Protein AF-A0A368X5N9-F1 (afdb_monomer)

Radius of gyration: 22.37 Å; Cα contacts (8 Å, |Δi|>4): 57; chains: 1; bounding box: 64×28×66 Å

pLDDT: mean 83.78, std 15.9, range [38.12, 96.88]

Solvent-accessible surface area (backbone atoms only — not comparable to full-atom values): 6871 Å² total; per-residue (Å²): 133,85,79,81,75,72,83,78,78,78,91,60,94,80,68,59,68,59,57,56,54,11,50,52,50,35,70,74,61,32,65,70,52,40,49,53,52,39,50,51,52,51,51,51,13,42,51,49,38,54,55,44,56,75,75,46,85,72,63,90,90,70,55,36,71,75,61,43,53,73,67,56,47,53,50,44,50,31,37,51,48,18,53,64,73,69,55,54,73,65,60,53,50,50,52,55,52,50,51,55,50,51,50,52,51,51,54,50,53,53,50,56,54,64,77,73,108

Nearest PDB structures (foldseek):
  2q9l-assembly1_B  TM=3.857E-01  e=3.196E+00  Vibrio sp. DAT722

Mean predicted aligned error: 10.98 Å

Foldseek 3Di:
DDPPPDPPDDDDPDDDPLLVLLQVVCVVQNLVVLVVLLVVLLVVLVVQVVVCVVVDDDPPPDDSLVSDDPVSNSSNVSSVSNNVVPDDVVVVVVVVVVVVVVVVVVVVVVVVVVVVD

Structure (mmCIF, N/CA/C/O backbone):
data_AF-A0A368X5N9-F1
#
_entry.id   AF-A0A368X5N9-F1
#
loop_
_atom_site.group_PDB
_atom_site.id
_atom_site.type_symbol
_atom_site.label_atom_id
_atom_site.label_alt_id
_atom_site.label_comp_id
_atom_site.label_asym_id
_atom_site.label_entity_id
_atom_site.label_seq_id
_atom_site.pdbx_PDB_ins_code
_atom_site.Cartn_x
_atom_site.Cartn_y
_atom_site.Cartn_z
_atom_site.occupancy
_atom_site.B_iso_or_equiv
_atom_site.auth_seq_id
_atom_site.auth_comp_id
_atom_site.auth_asym_id
_atom_site.auth_atom_id
_atom_site.pdbx_PDB_model_num
ATOM 1 N N . MET A 1 1 ? -13.779 5.748 -41.389 1.00 38.59 1 MET A N 1
ATOM 2 C CA . MET A 1 1 ? -13.677 6.074 -39.953 1.00 38.59 1 MET A CA 1
ATOM 3 C C . MET A 1 1 ? -13.697 4.738 -39.246 1.00 38.59 1 MET A C 1
ATOM 5 O O . MET A 1 1 ? -14.720 4.075 -39.297 1.00 38.59 1 MET A O 1
ATOM 9 N N . ASN A 1 2 ? -12.546 4.264 -38.773 1.00 38.12 2 ASN A N 1
ATOM 10 C CA . ASN A 1 2 ? -12.454 2.930 -38.185 1.00 38.12 2 ASN A CA 1
ATOM 11 C C . ASN A 1 2 ? -12.873 3.035 -36.719 1.00 38.12 2 ASN A C 1
ATOM 13 O O . ASN A 1 2 ? -12.148 3.619 -35.917 1.00 38.12 2 ASN A O 1
ATOM 17 N N . GLU A 1 3 ? -14.057 2.515 -36.400 1.00 38.78 3 GLU A N 1
ATOM 18 C CA . GLU A 1 3 ? -14.496 2.288 -35.027 1.00 38.78 3 GLU A CA 1
ATOM 19 C C . GLU A 1 3 ? -13.559 1.270 -34.377 1.00 38.78 3 GLU A C 1
ATOM 21 O O . GLU A 1 3 ? -13.597 0.071 -34.664 1.00 38.78 3 GLU A O 1
ATOM 26 N N . THR A 1 4 ? -12.686 1.761 -33.502 1.00 42.91 4 THR A N 1
ATOM 27 C CA . THR A 1 4 ? -11.924 0.934 -32.570 1.00 42.91 4 THR A CA 1
ATOM 28 C C . THR A 1 4 ? -12.919 0.288 -31.613 1.00 42.91 4 THR A C 1
ATOM 30 O O . THR A 1 4 ? -13.267 0.847 -30.576 1.00 42.91 4 THR A O 1
ATOM 33 N N . THR A 1 5 ? -13.428 -0.880 -31.996 1.00 48.12 5 THR A N 1
ATOM 34 C CA . THR A 1 5 ? -14.270 -1.712 -31.138 1.00 48.12 5 THR A CA 1
ATOM 35 C C . THR A 1 5 ? -13.397 -2.188 -29.984 1.00 48.12 5 THR A C 1
ATOM 37 O O . THR A 1 5 ? -12.556 -3.071 -30.155 1.00 48.12 5 THR A O 1
ATOM 40 N N . GLN A 1 6 ? -13.545 -1.559 -28.816 1.00 48.97 6 GLN A N 1
ATOM 41 C CA . GLN A 1 6 ? -12.970 -2.080 -27.581 1.00 48.97 6 GLN A CA 1
ATOM 42 C C . GLN A 1 6 ? -13.497 -3.510 -27.376 1.00 48.97 6 GLN A C 1
ATOM 44 O O . GLN A 1 6 ? -14.690 -3.750 -27.596 1.00 48.97 6 GLN A O 1
ATOM 49 N N . PRO A 1 7 ? -12.647 -4.481 -27.002 1.00 44.34 7 PRO A N 1
ATOM 50 C CA . PRO A 1 7 ? -13.100 -5.845 -26.799 1.00 44.34 7 PRO A CA 1
ATOM 51 C C . PRO A 1 7 ? -14.100 -5.870 -25.641 1.00 44.34 7 PRO A C 1
ATOM 53 O O . PRO A 1 7 ? -13.757 -5.603 -24.492 1.00 44.34 7 PRO A O 1
ATOM 56 N N . LYS A 1 8 ? -15.356 -6.182 -25.968 1.00 50.88 8 LYS A N 1
ATOM 57 C CA . LYS A 1 8 ? -16.435 -6.390 -25.005 1.00 50.88 8 LYS A CA 1
ATOM 58 C C . LYS A 1 8 ? -16.076 -7.633 -24.190 1.00 50.88 8 LYS A C 1
ATOM 60 O O . LYS A 1 8 ? -16.125 -8.747 -24.711 1.00 50.88 8 LYS A O 1
ATOM 65 N N . ILE A 1 9 ? -15.625 -7.429 -22.955 1.00 54.19 9 ILE A N 1
ATOM 66 C CA . ILE A 1 9 ? -15.244 -8.511 -22.045 1.00 54.19 9 ILE A CA 1
ATOM 67 C C . ILE A 1 9 ? -16.504 -9.364 -21.813 1.00 54.19 9 ILE A C 1
ATOM 69 O O . ILE A 1 9 ? -17.525 -8.809 -21.405 1.00 54.19 9 ILE A O 1
ATOM 73 N N . PRO A 1 10 ? -16.489 -10.671 -22.129 1.00 51.41 10 PRO A N 1
ATOM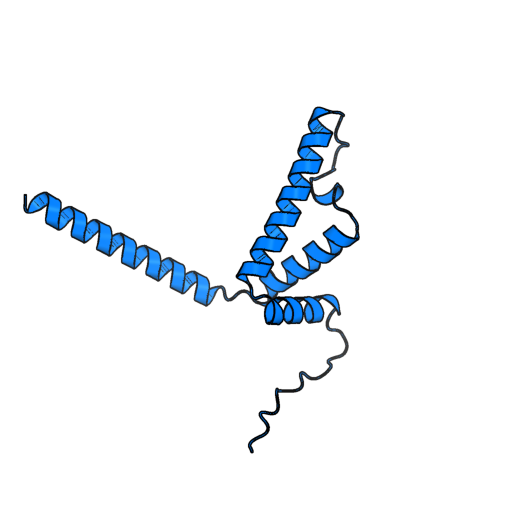 74 C CA . PRO A 1 10 ? -17.662 -11.516 -21.964 1.00 51.41 10 PRO A CA 1
ATOM 75 C C . PRO A 1 10 ? -18.026 -11.632 -20.482 1.00 51.41 10 PRO A C 1
ATOM 77 O O . PRO A 1 10 ? -17.165 -11.905 -19.643 1.00 51.41 10 PRO A O 1
ATOM 80 N N . ASP A 1 11 ? -19.309 -11.424 -20.192 1.00 51.28 11 ASP A N 1
ATOM 81 C CA . ASP A 1 11 ? -19.913 -11.592 -18.874 1.00 51.28 11 ASP A CA 1
ATOM 82 C C . ASP A 1 11 ? -19.891 -13.086 -18.507 1.00 51.28 11 ASP A C 1
ATOM 84 O O . ASP A 1 11 ? -20.688 -13.888 -18.999 1.00 51.28 11 ASP A O 1
ATOM 88 N N . LEU A 1 12 ? -18.876 -13.485 -17.738 1.00 46.19 12 LEU A N 1
ATOM 89 C CA . LEU A 1 12 ? -18.730 -14.838 -17.211 1.00 46.19 12 LEU A CA 1
ATOM 90 C C . LEU A 1 12 ? -19.426 -14.893 -15.844 1.00 46.19 12 LEU A C 1
ATOM 92 O O . LEU A 1 12 ? -19.030 -14.147 -14.943 1.00 46.19 12 LEU A O 1
ATOM 96 N N . PRO A 1 13 ? -20.418 -15.780 -15.646 1.00 41.84 13 PRO A N 1
ATOM 97 C CA . PRO A 1 13 ? -21.124 -15.884 -14.378 1.00 41.84 13 PRO A CA 1
ATOM 98 C C . PRO A 1 13 ? -20.149 -16.324 -13.279 1.00 41.84 13 PRO A C 1
ATOM 100 O O . PRO A 1 13 ? -19.642 -17.445 -13.304 1.00 41.84 13 PRO A O 1
ATOM 103 N N . GLY A 1 14 ? -19.884 -15.427 -12.324 1.00 52.06 14 GLY A N 1
ATOM 104 C CA . GLY A 1 14 ? -19.103 -15.726 -11.121 1.00 52.06 14 GLY A CA 1
ATOM 105 C C . GLY A 1 14 ? -17.815 -14.929 -10.909 1.00 52.06 14 GLY A C 1
ATOM 106 O O . GLY A 1 14 ? -17.105 -15.244 -9.957 1.00 52.06 14 GLY A O 1
ATOM 107 N N . ARG A 1 15 ? -17.494 -13.897 -11.708 1.00 52.09 15 ARG A N 1
ATOM 108 C CA . ARG A 1 15 ? -16.498 -12.913 -11.236 1.00 52.09 15 ARG A CA 1
ATOM 109 C C . ARG A 1 1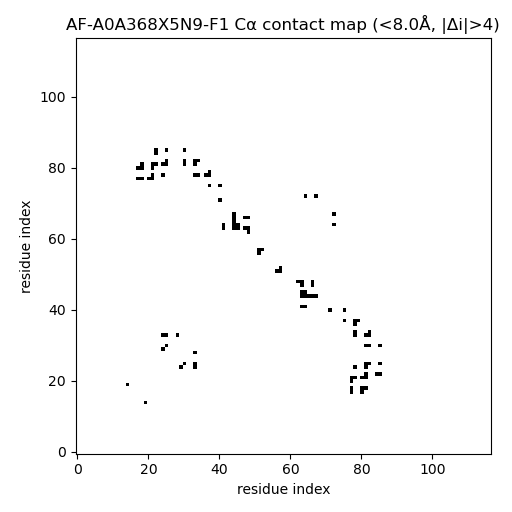5 ? -17.080 -12.172 -10.030 1.00 52.09 15 ARG A C 1
ATOM 111 O O . ARG A 1 15 ? -18.176 -11.622 -10.164 1.00 52.09 15 ARG A O 1
ATOM 118 N N . PRO A 1 16 ? -16.400 -12.140 -8.870 1.00 66.94 16 PRO A N 1
ATOM 119 C CA . PRO A 1 16 ? -16.814 -11.276 -7.777 1.00 66.94 16 PRO A CA 1
ATOM 120 C C . PRO A 1 16 ? -16.888 -9.851 -8.321 1.00 66.94 16 PRO A C 1
ATOM 122 O O . PRO A 1 16 ? -15.930 -9.374 -8.929 1.00 66.94 16 PRO A O 1
ATOM 125 N N . ARG A 1 17 ? -18.038 -9.193 -8.156 1.00 77.56 17 ARG A N 1
ATOM 126 C CA . ARG A 1 17 ? -18.287 -7.822 -8.631 1.00 77.56 17 ARG A CA 1
ATOM 127 C C . ARG A 1 17 ? -17.131 -6.875 -8.276 1.00 77.56 17 ARG A C 1
ATOM 129 O O . ARG A 1 17 ? -16.729 -6.056 -9.096 1.00 77.56 17 ARG A O 1
ATOM 136 N N . ASP A 1 18 ? -16.540 -7.090 -7.107 1.00 81.44 18 ASP A N 1
ATOM 137 C CA . ASP A 1 18 ? -15.426 -6.320 -6.561 1.00 81.44 18 ASP A CA 1
ATOM 138 C C . ASP A 1 18 ? -14.139 -6.415 -7.397 1.00 81.44 18 ASP A C 1
ATOM 140 O O . ASP A 1 18 ? -13.395 -5.442 -7.471 1.00 81.44 18 ASP A O 1
ATOM 144 N N . GLU A 1 19 ? -13.870 -7.542 -8.067 1.00 84.88 19 GLU A N 1
ATOM 145 C CA . GLU A 1 19 ? -12.695 -7.685 -8.942 1.00 84.88 19 GLU A CA 1
ATOM 146 C C . GLU A 1 19 ? -12.850 -6.877 -10.233 1.00 84.88 19 GLU A C 1
ATOM 148 O O . GLU A 1 19 ? -11.880 -6.301 -10.724 1.00 84.88 19 GLU A O 1
ATOM 153 N N . ILE A 1 20 ? -14.068 -6.817 -10.782 1.00 87.75 20 ILE A N 1
ATOM 154 C CA . ILE A 1 20 ? -14.362 -6.009 -11.972 1.00 87.75 20 ILE A CA 1
ATOM 155 C C . ILE A 1 20 ? -14.224 -4.529 -11.618 1.00 87.75 20 ILE A C 1
ATOM 157 O O . ILE A 1 20 ? -13.479 -3.816 -12.287 1.00 87.75 20 ILE A O 1
ATOM 161 N N . GLU A 1 21 ? -14.860 -4.099 -10.525 1.00 89.00 21 GLU A N 1
ATOM 162 C CA . GLU A 1 21 ? -14.765 -2.719 -10.037 1.00 89.00 21 GLU A CA 1
ATOM 163 C C . GLU A 1 21 ? -13.310 -2.329 -9.725 1.00 89.00 21 GLU A C 1
ATOM 165 O O . GLU A 1 21 ? -12.882 -1.219 -10.030 1.00 89.00 21 GLU A O 1
ATOM 170 N N . ALA A 1 22 ? -12.511 -3.247 -9.174 1.00 91.25 22 ALA A N 1
ATOM 171 C CA . ALA A 1 22 ? -11.099 -3.009 -8.898 1.00 91.25 22 ALA A CA 1
ATOM 172 C C . ALA A 1 22 ? -10.253 -2.831 -10.172 1.00 91.25 22 ALA A C 1
ATOM 174 O O . ALA A 1 22 ? -9.379 -1.963 -10.213 1.00 91.25 22 ALA A O 1
ATOM 175 N N . VAL A 1 23 ? -10.507 -3.620 -11.222 1.00 90.81 23 VAL A N 1
ATOM 176 C CA . VAL A 1 23 ? -9.820 -3.468 -12.517 1.00 90.81 23 VAL A CA 1
ATOM 177 C C . VAL A 1 23 ? -10.219 -2.160 -13.200 1.00 90.81 23 VAL A C 1
ATOM 179 O O . VAL A 1 23 ? -9.352 -1.464 -13.730 1.00 90.81 23 VAL A O 1
ATOM 182 N N . GLU A 1 24 ? -11.502 -1.795 -13.165 1.00 91.62 24 GLU A N 1
ATOM 183 C CA . GLU A 1 24 ? -11.993 -0.519 -13.703 1.00 91.62 24 GLU A CA 1
ATOM 184 C C . GLU A 1 24 ? -11.362 0.675 -12.977 1.00 91.62 24 GLU A C 1
ATOM 186 O O . GLU A 1 24 ? -10.870 1.600 -13.623 1.00 91.62 24 GLU A O 1
ATOM 191 N N . LEU A 1 25 ? -11.266 0.607 -11.647 1.00 90.81 25 LEU A N 1
ATOM 192 C CA . LEU A 1 25 ? -10.625 1.631 -10.824 1.00 90.81 25 LEU A CA 1
ATOM 193 C C . LEU A 1 25 ? -9.147 1.834 -11.194 1.00 90.81 25 LEU A C 1
ATOM 195 O O . LEU A 1 25 ? -8.679 2.970 -11.300 1.00 90.81 25 LEU A O 1
ATOM 199 N N . VAL A 1 26 ? -8.404 0.745 -11.420 1.00 92.38 26 VAL A N 1
ATOM 200 C CA . VAL A 1 26 ? -7.005 0.820 -11.875 1.00 92.38 26 VAL A CA 1
ATOM 201 C C . VAL A 1 26 ? -6.915 1.370 -13.298 1.00 92.38 26 VAL A C 1
ATOM 203 O O . VAL A 1 26 ? -5.993 2.132 -13.588 1.00 92.38 26 VAL A O 1
ATOM 206 N N . ALA A 1 27 ? -7.848 1.017 -14.182 1.00 90.12 27 ALA A N 1
ATOM 207 C CA . ALA A 1 27 ? -7.881 1.541 -15.545 1.00 90.12 27 ALA A CA 1
ATOM 208 C C . ALA A 1 27 ? -8.161 3.056 -15.584 1.00 90.12 27 ALA A C 1
ATOM 210 O O . ALA A 1 27 ? -7.601 3.750 -16.432 1.00 90.12 27 ALA A O 1
ATOM 211 N N . GLU A 1 28 ? -8.982 3.569 -14.665 1.00 93.12 28 GLU A N 1
ATOM 212 C CA . GLU A 1 28 ? -9.316 4.993 -14.562 1.00 93.12 28 GLU A CA 1
ATOM 213 C C . GLU A 1 28 ? -8.197 5.823 -13.910 1.00 93.12 28 GLU A C 1
ATOM 215 O O . GLU A 1 28 ? -7.827 6.880 -14.421 1.00 93.12 28 GLU A O 1
ATOM 220 N N . LEU A 1 29 ? -7.644 5.355 -12.786 1.00 92.12 29 LEU A N 1
ATOM 221 C CA . LEU A 1 29 ? -6.709 6.135 -11.962 1.00 92.12 29 LEU A CA 1
ATOM 222 C C . LEU A 1 29 ? -5.232 5.827 -12.241 1.00 92.12 29 LEU A C 1
ATOM 224 O O . LEU A 1 29 ? -4.361 6.669 -12.015 1.00 92.12 29 LEU A O 1
ATOM 228 N N . GLY A 1 30 ? -4.938 4.617 -12.714 1.00 90.81 30 GLY A N 1
ATOM 229 C CA . GLY A 1 30 ? -3.590 4.065 -12.792 1.00 90.81 30 GLY A CA 1
ATOM 230 C C . GLY A 1 30 ? -3.088 3.492 -11.460 1.00 90.81 30 GLY A C 1
ATOM 231 O O . GLY A 1 30 ? -3.465 3.931 -10.373 1.00 90.81 30 GLY A O 1
ATOM 232 N N . LEU A 1 31 ? -2.176 2.514 -11.548 1.00 89.56 31 LEU A N 1
ATOM 233 C CA . LEU A 1 31 ? -1.643 1.783 -10.387 1.00 89.56 31 LEU A CA 1
ATOM 234 C C . LEU A 1 31 ? -1.001 2.686 -9.325 1.00 89.56 31 LEU A C 1
ATOM 236 O O . LEU A 1 31 ? -1.225 2.468 -8.142 1.00 89.56 31 LEU A O 1
ATOM 240 N N . ALA A 1 32 ? -0.241 3.706 -9.731 1.00 90.75 32 ALA A N 1
ATOM 241 C CA . ALA A 1 32 ? 0.465 4.579 -8.789 1.00 90.75 32 ALA A CA 1
ATOM 242 C C . ALA A 1 32 ? -0.491 5.418 -7.922 1.00 90.75 32 ALA A C 1
ATOM 244 O O . ALA A 1 32 ? -0.239 5.638 -6.740 1.00 90.75 32 ALA A O 1
ATOM 245 N N . GLU A 1 33 ? -1.599 5.890 -8.496 1.00 93.62 33 GLU A N 1
ATOM 246 C CA . GLU A 1 33 ? -2.601 6.645 -7.739 1.00 93.62 33 GLU A CA 1
ATOM 247 C C . GLU A 1 33 ? -3.440 5.710 -6.857 1.00 93.62 33 GLU A C 1
ATOM 249 O O . GLU A 1 33 ? -3.754 6.063 -5.721 1.00 93.62 33 GLU A O 1
ATOM 254 N N . VAL A 1 34 ? -3.742 4.497 -7.334 1.00 94.56 34 VAL A N 1
ATOM 255 C CA . VAL A 1 34 ? -4.375 3.442 -6.525 1.00 94.56 34 VAL A CA 1
ATOM 256 C C . VAL A 1 34 ? -3.517 3.092 -5.304 1.00 94.56 34 VAL A C 1
ATOM 258 O O . VAL A 1 34 ? -4.034 3.066 -4.188 1.00 94.56 34 VAL A O 1
ATOM 261 N N . GLU A 1 35 ? -2.211 2.892 -5.492 1.00 95.12 35 GLU A N 1
ATOM 262 C CA . GLU A 1 35 ? -1.252 2.626 -4.413 1.00 95.12 35 GLU A CA 1
ATOM 263 C C . GLU A 1 35 ? -1.222 3.777 -3.404 1.00 95.12 35 GLU A C 1
ATOM 265 O O . GLU A 1 35 ? -1.421 3.569 -2.208 1.00 95.12 35 GLU A O 1
ATOM 270 N N . LYS A 1 36 ? -1.107 5.018 -3.883 1.00 96.50 36 LYS A N 1
ATOM 271 C CA . LYS A 1 36 ? -1.117 6.210 -3.028 1.00 96.50 36 LYS A CA 1
ATOM 272 C C . LYS A 1 36 ? -2.400 6.342 -2.201 1.00 96.50 36 LYS A C 1
ATOM 274 O O . LYS A 1 36 ? -2.341 6.699 -1.023 1.00 96.50 36 LYS A O 1
ATOM 279 N N . ARG A 1 37 ? -3.571 6.076 -2.790 1.00 96.88 37 ARG A N 1
ATOM 280 C CA . ARG A 1 37 ? -4.852 6.104 -2.059 1.00 96.88 37 ARG A CA 1
ATOM 281 C C . ARG A 1 37 ? -4.933 4.989 -1.023 1.00 96.88 37 ARG A C 1
ATOM 283 O O . ARG A 1 37 ? -5.377 5.235 0.098 1.00 96.88 37 ARG A O 1
ATOM 290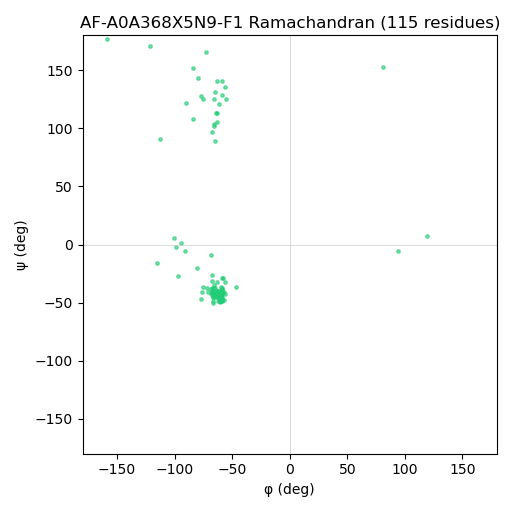 N N . TYR A 1 38 ? -4.457 3.795 -1.368 1.00 96.88 38 TYR A N 1
ATOM 291 C CA . TYR A 1 38 ? -4.384 2.673 -0.438 1.00 96.88 38 TYR A CA 1
ATOM 292 C C . TYR A 1 38 ? -3.488 2.997 0.766 1.00 96.88 38 TYR A C 1
ATOM 294 O O . TYR A 1 38 ? -3.888 2.783 1.914 1.00 96.88 38 TYR A O 1
ATOM 302 N N . GLU A 1 39 ? -2.307 3.567 0.522 1.00 96.75 39 GLU A N 1
ATOM 303 C CA . GLU A 1 39 ? -1.388 4.007 1.574 1.00 96.75 39 GLU A CA 1
ATOM 304 C C . GLU A 1 39 ? -2.007 5.094 2.457 1.00 96.75 39 GLU A C 1
ATOM 306 O O . GLU A 1 39 ? -1.886 5.027 3.679 1.00 96.75 39 GLU A O 1
ATOM 311 N N . ALA A 1 40 ? -2.726 6.056 1.871 1.00 96.88 40 ALA A N 1
ATOM 312 C CA . ALA A 1 40 ? -3.401 7.109 2.626 1.00 96.88 40 ALA A CA 1
ATOM 313 C C . ALA A 1 40 ? -4.475 6.556 3.579 1.00 96.88 40 ALA A C 1
ATOM 315 O O . ALA A 1 40 ? -4.577 7.013 4.720 1.00 96.88 40 ALA A O 1
ATOM 316 N N . LEU A 1 41 ? -5.248 5.553 3.147 1.00 96.50 41 LEU A N 1
ATOM 317 C CA . LEU A 1 41 ? -6.212 4.868 4.013 1.00 96.50 41 LEU A CA 1
ATOM 318 C C . LEU A 1 41 ? -5.513 4.102 5.138 1.00 96.50 41 LEU A C 1
ATOM 320 O O . LEU A 1 41 ? -5.937 4.184 6.289 1.00 96.50 41 LEU A O 1
ATOM 324 N N . CYS A 1 42 ? -4.414 3.406 4.837 1.00 95.94 42 CYS A N 1
ATOM 325 C CA . CYS A 1 42 ? -3.635 2.701 5.855 1.00 95.94 42 CYS A CA 1
ATOM 326 C C . CYS A 1 42 ? -3.013 3.670 6.874 1.00 95.94 42 CYS A C 1
ATOM 328 O O . CYS A 1 42 ? -3.054 3.406 8.074 1.00 95.94 42 CYS A O 1
ATOM 330 N N . ALA A 1 43 ? -2.494 4.814 6.422 1.00 96.62 43 ALA A N 1
ATOM 331 C CA . ALA A 1 43 ? -1.946 5.850 7.293 1.00 96.62 43 ALA A CA 1
ATOM 332 C C . ALA A 1 43 ? -3.025 6.454 8.200 1.00 96.62 43 ALA A C 1
ATOM 334 O O . ALA A 1 43 ? -2.800 6.626 9.395 1.00 96.62 43 ALA A O 1
ATOM 335 N N . ARG A 1 44 ? -4.222 6.710 7.659 1.00 96.31 44 ARG A N 1
ATOM 336 C CA . ARG A 1 44 ? -5.367 7.193 8.439 1.00 96.31 44 ARG A CA 1
ATOM 337 C C . ARG A 1 44 ? -5.824 6.170 9.483 1.00 96.31 44 ARG A C 1
ATOM 339 O O . ARG A 1 44 ? -6.107 6.545 10.618 1.00 96.31 44 ARG A O 1
ATOM 346 N N . ALA A 1 45 ? -5.877 4.890 9.113 1.00 95.25 45 ALA A N 1
ATOM 347 C CA . ALA A 1 45 ? -6.177 3.795 10.035 1.00 95.25 45 ALA A CA 1
ATOM 348 C C . ALA A 1 45 ? -5.176 3.775 11.202 1.00 95.25 45 ALA A C 1
ATOM 350 O O . ALA A 1 45 ? -5.568 3.741 12.369 1.00 95.25 45 ALA A O 1
ATOM 351 N N . GLN A 1 46 ? -3.882 3.874 10.879 1.00 95.00 46 GLN A N 1
ATOM 352 C CA . GLN A 1 46 ? -2.807 3.896 11.868 1.00 95.00 46 GLN A CA 1
ATOM 353 C C . GLN A 1 46 ? -2.883 5.128 12.774 1.00 95.00 46 GLN A C 1
ATOM 355 O O . GLN A 1 46 ? -2.763 4.999 13.985 1.00 95.00 46 GLN A O 1
ATOM 360 N N . GLU A 1 47 ? -3.144 6.312 12.222 1.00 94.75 47 GLU A N 1
ATOM 361 C CA . GLU A 1 47 ? -3.290 7.540 13.006 1.00 94.75 47 GLU A CA 1
ATOM 362 C C . GLU A 1 47 ? -4.437 7.434 14.023 1.00 94.75 47 GLU A C 1
ATOM 364 O O . GLU A 1 47 ? -4.279 7.810 15.187 1.00 94.75 47 GLU A O 1
ATOM 369 N N . ARG A 1 48 ? -5.592 6.892 13.615 1.00 93.19 48 ARG A N 1
ATOM 370 C CA . ARG A 1 48 ? -6.734 6.688 14.522 1.00 93.19 48 ARG A CA 1
ATOM 371 C C . ARG A 1 48 ? -6.406 5.690 15.627 1.00 93.19 48 ARG A C 1
ATOM 373 O O . ARG A 1 48 ? -6.708 5.963 16.787 1.00 93.19 48 ARG A O 1
ATOM 380 N N . TYR A 1 49 ? -5.749 4.587 15.278 1.00 92.38 49 TYR A N 1
ATOM 381 C CA . TYR A 1 49 ? -5.260 3.602 16.239 1.00 92.38 49 TYR A CA 1
ATOM 382 C C . TYR A 1 49 ? -4.283 4.223 17.243 1.00 92.38 49 TYR A C 1
ATOM 384 O O . TYR A 1 49 ? -4.459 4.081 18.453 1.00 92.38 49 TYR A O 1
ATOM 392 N N . ASP A 1 50 ? -3.303 4.990 16.764 1.00 91.75 50 ASP A N 1
ATOM 393 C CA . ASP A 1 50 ? -2.308 5.653 17.605 1.00 91.75 50 ASP A CA 1
ATOM 394 C C . ASP A 1 50 ? -2.964 6.676 18.539 1.00 91.75 50 ASP A C 1
ATOM 396 O O . ASP A 1 50 ? -2.606 6.776 19.713 1.00 91.75 50 ASP A O 1
ATOM 400 N N . ASN A 1 51 ? -3.957 7.424 18.061 1.00 89.94 51 ASN A N 1
ATOM 401 C CA . ASN A 1 51 ? -4.690 8.379 18.890 1.00 89.94 51 ASN A CA 1
ATOM 402 C C . ASN A 1 51 ? -5.548 7.682 19.955 1.00 89.94 51 ASN A C 1
ATOM 404 O O . ASN A 1 51 ? -5.603 8.145 21.098 1.00 89.94 51 ASN A O 1
ATOM 408 N N . PHE A 1 52 ? -6.167 6.550 19.617 1.00 87.62 52 PHE A N 1
ATOM 409 C CA . PHE A 1 52 ? -6.931 5.759 20.578 1.00 87.62 52 PHE A CA 1
ATOM 410 C C . PHE A 1 52 ? -6.017 5.119 21.630 1.00 87.62 52 PHE A C 1
ATOM 412 O O . PHE A 1 52 ? -6.292 5.225 22.821 1.00 87.62 52 PHE A O 1
ATOM 419 N N . SER A 1 53 ? -4.867 4.575 21.217 1.00 85.94 53 SER A N 1
ATOM 420 C CA . SER A 1 53 ? -3.868 3.981 22.121 1.00 85.94 53 SER A CA 1
ATOM 421 C C . SER A 1 53 ? -3.318 4.952 23.168 1.00 85.94 53 SER A C 1
ATOM 423 O O . SER A 1 53 ? -2.924 4.546 24.257 1.00 85.94 53 SER A O 1
ATOM 425 N N . LYS A 1 54 ? -3.286 6.253 22.850 1.00 85.62 54 LYS A N 1
ATOM 426 C CA . LYS A 1 54 ? -2.843 7.308 23.773 1.00 85.62 54 LYS A CA 1
ATOM 427 C C . LYS A 1 54 ? -3.919 7.718 24.776 1.00 85.62 54 LYS A C 1
ATOM 429 O O . LYS A 1 54 ? -3.592 8.352 25.775 1.00 85.62 54 LYS A O 1
ATOM 434 N N . THR A 1 55 ? -5.188 7.441 24.482 1.00 82.81 55 THR A N 1
ATOM 435 C CA . THR A 1 55 ? -6.340 7.964 25.236 1.00 82.81 55 THR A CA 1
ATOM 436 C C . THR A 1 55 ? -7.142 6.882 25.954 1.00 82.81 55 THR A C 1
ATOM 438 O O . THR A 1 55 ? -7.892 7.208 26.873 1.00 82.81 55 THR A O 1
ATOM 441 N N . GLY A 1 56 ? -6.955 5.609 25.604 1.00 79.44 56 GLY A N 1
ATOM 442 C CA . GLY A 1 56 ? -7.592 4.472 26.258 1.00 79.44 56 GLY A CA 1
ATOM 443 C C . GLY A 1 56 ? -6.849 3.159 26.023 1.00 79.44 56 GLY A C 1
ATOM 444 O O . GLY A 1 56 ? -5.862 3.104 25.291 1.00 79.44 56 GLY A O 1
ATOM 445 N N . ASP A 1 57 ? -7.344 2.091 26.647 1.00 82.19 57 ASP A N 1
ATOM 446 C CA . ASP A 1 57 ? -6.862 0.734 26.393 1.00 82.19 57 ASP A CA 1
ATOM 447 C C . ASP A 1 57 ? -7.428 0.213 25.069 1.00 82.19 57 ASP A C 1
ATOM 449 O O . ASP A 1 57 ? -8.641 0.226 24.838 1.00 82.19 57 ASP A O 1
ATOM 453 N N . ILE A 1 58 ? -6.542 -0.276 24.202 1.00 83.25 58 ILE A N 1
ATOM 454 C CA . ILE A 1 58 ? -6.937 -0.964 22.972 1.00 83.25 58 ILE A CA 1
ATOM 455 C C . ILE A 1 58 ? -7.417 -2.371 23.344 1.00 83.25 58 ILE A C 1
ATOM 457 O O . ILE A 1 58 ? -6.662 -3.121 23.975 1.00 83.25 58 ILE A O 1
ATOM 461 N N . PRO A 1 59 ? -8.636 -2.772 22.944 1.00 84.69 59 PRO A N 1
ATOM 462 C CA . PRO A 1 59 ? -9.103 -4.130 23.170 1.00 84.69 59 PRO A CA 1
ATOM 463 C C . PRO A 1 59 ? -8.178 -5.163 22.518 1.00 84.69 59 PRO A C 1
ATOM 465 O O . PRO A 1 59 ? -7.690 -4.986 21.401 1.00 84.69 59 PRO A O 1
ATOM 468 N N . VAL A 1 60 ? -7.959 -6.283 23.207 1.00 84.81 60 VAL A N 1
ATOM 469 C CA . VA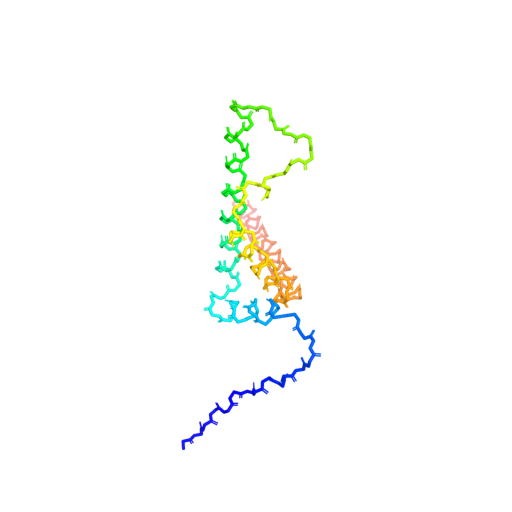L A 1 60 ? -7.122 -7.372 22.690 1.00 84.81 60 VAL A CA 1
ATOM 470 C C . VAL A 1 60 ? -7.688 -7.882 21.363 1.00 84.81 60 VAL A C 1
ATOM 472 O O . VAL A 1 60 ? -8.862 -8.232 21.276 1.00 84.81 60 VAL A O 1
ATOM 475 N N . GLY A 1 61 ? -6.832 -7.952 20.342 1.00 84.88 61 GLY A N 1
ATOM 476 C CA . GLY A 1 61 ? -7.187 -8.440 19.006 1.00 84.88 61 GLY A CA 1
ATOM 477 C C . GLY A 1 61 ? -7.594 -7.354 18.009 1.00 84.88 61 GLY A C 1
ATOM 478 O O . GLY A 1 61 ? -7.754 -7.679 16.838 1.00 84.88 61 GLY A O 1
ATOM 479 N N . PHE A 1 62 ? -7.707 -6.093 18.435 1.00 89.31 62 PHE A N 1
ATOM 480 C CA . PHE A 1 62 ? -7.949 -4.977 17.522 1.00 89.31 62 PHE A CA 1
ATOM 481 C C . PHE A 1 62 ? -6.656 -4.545 16.831 1.00 89.31 62 PHE A C 1
ATOM 483 O O . PHE A 1 62 ? -5.569 -4.528 17.411 1.00 89.31 62 PHE A O 1
ATOM 490 N N . THR A 1 63 ? -6.799 -4.169 15.572 1.00 90.88 63 THR A N 1
ATOM 491 C CA . THR A 1 63 ? -5.757 -3.676 14.681 1.00 90.88 63 THR A CA 1
ATOM 492 C C . THR A 1 63 ? -6.124 -2.284 14.186 1.00 90.88 63 THR A C 1
ATOM 494 O O . THR A 1 63 ? -7.246 -1.817 14.364 1.00 90.88 63 THR A O 1
ATOM 497 N N . ALA A 1 64 ? -5.196 -1.610 13.507 1.00 91.19 64 ALA A N 1
ATOM 498 C CA . ALA A 1 64 ? -5.476 -0.303 12.921 1.00 91.19 64 ALA A CA 1
ATOM 499 C C . ALA A 1 64 ? -6.676 -0.315 11.956 1.00 91.19 64 ALA A C 1
ATOM 501 O O . ALA A 1 64 ? -7.414 0.663 11.876 1.00 91.19 64 ALA A O 1
ATOM 502 N N . LEU A 1 65 ? -6.904 -1.430 11.256 1.00 91.81 65 LEU A N 1
ATOM 503 C CA . LEU A 1 65 ? -7.990 -1.549 10.284 1.00 91.81 65 LEU A CA 1
ATOM 504 C C . LEU A 1 65 ? -9.378 -1.525 10.931 1.00 91.81 65 LEU A C 1
ATOM 506 O O . LEU A 1 65 ? -10.316 -1.066 10.289 1.00 91.81 65 LEU A O 1
ATOM 510 N N . ASP A 1 66 ? -9.494 -1.938 12.195 1.00 91.88 66 ASP A N 1
ATOM 511 C CA . ASP A 1 66 ? -10.750 -1.902 12.956 1.00 91.88 66 ASP A CA 1
ATOM 512 C C . ASP A 1 66 ? -11.205 -0.465 13.278 1.00 91.88 66 ASP A C 1
ATOM 514 O O . ASP A 1 66 ? -12.322 -0.248 13.739 1.00 91.88 66 ASP A O 1
ATOM 518 N N . TYR A 1 67 ? -10.350 0.529 13.012 1.00 90.25 67 TYR A N 1
ATOM 519 C CA . TYR A 1 67 ? -10.642 1.956 13.172 1.00 90.25 67 TYR A CA 1
ATOM 520 C C . TYR A 1 67 ? -11.001 2.657 11.849 1.00 90.25 67 TYR A C 1
ATOM 522 O O . TYR A 1 67 ? -11.148 3.885 11.822 1.00 90.25 67 TYR A O 1
ATOM 530 N N . LEU 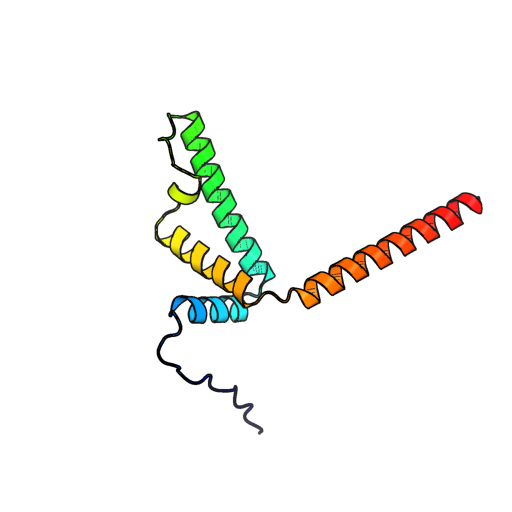A 1 68 ? -11.129 1.916 10.745 1.00 92.50 68 LEU A N 1
ATOM 531 C CA . LEU A 1 68 ? -11.703 2.416 9.493 1.00 92.50 68 LEU A CA 1
ATOM 532 C C . LEU A 1 68 ? -13.234 2.328 9.519 1.00 92.50 68 LEU A C 1
ATOM 534 O O . LEU A 1 68 ? -13.798 1.464 10.187 1.00 92.50 68 LEU A O 1
ATOM 538 N N . THR A 1 69 ? -13.914 3.210 8.781 1.00 94.56 69 THR A N 1
ATOM 539 C CA . THR A 1 69 ? -15.357 3.043 8.536 1.00 94.56 69 THR A CA 1
ATOM 540 C C . THR A 1 69 ? -15.610 1.897 7.554 1.00 94.56 69 THR A C 1
ATOM 542 O O . THR A 1 69 ? -14.693 1.452 6.860 1.00 94.56 69 THR A O 1
ATOM 545 N N . GLU A 1 70 ? -16.853 1.419 7.454 1.00 92.31 70 GLU A N 1
ATOM 546 C CA . GLU A 1 70 ? -17.214 0.366 6.492 1.00 92.31 70 GLU A CA 1
ATOM 547 C C . GLU A 1 70 ? -16.924 0.789 5.042 1.00 92.31 70 GLU A C 1
ATOM 549 O O . GLU A 1 70 ? -16.433 -0.012 4.242 1.00 92.31 70 GLU A O 1
ATOM 554 N N . GLU A 1 71 ? -17.151 2.062 4.708 1.00 92.62 71 GLU A N 1
ATOM 555 C CA . GLU A 1 71 ? -16.857 2.614 3.385 1.00 92.62 71 GLU A CA 1
ATOM 556 C C . GLU A 1 71 ? -15.353 2.637 3.107 1.00 92.62 71 GLU A C 1
ATOM 558 O O . GLU A 1 71 ? -14.920 2.206 2.038 1.00 92.62 71 GLU A O 1
ATOM 563 N N . GLU A 1 72 ? -14.548 3.085 4.075 1.00 93.88 72 GLU A N 1
ATOM 564 C CA . GLU A 1 72 ? -13.085 3.106 3.962 1.00 93.88 72 GLU A CA 1
ATOM 565 C C . GLU A 1 72 ? -12.511 1.686 3.871 1.00 93.88 72 GLU A C 1
ATOM 567 O O . GLU A 1 72 ? -11.564 1.441 3.121 1.00 93.88 72 GLU A O 1
ATOM 572 N N . LEU A 1 73 ? -13.093 0.730 4.599 1.00 92.94 73 LEU A N 1
ATOM 573 C CA . LEU A 1 73 ? -12.699 -0.675 4.547 1.00 92.94 73 LEU A CA 1
ATOM 574 C C . LEU A 1 73 ? -13.016 -1.289 3.174 1.00 92.94 73 LEU A C 1
ATOM 576 O O . LEU A 1 73 ? -12.174 -1.984 2.599 1.00 92.94 73 LEU A O 1
ATOM 580 N N . SER A 1 74 ? -14.198 -0.995 2.625 1.00 91.81 74 SER A N 1
ATOM 581 C CA . SER A 1 74 ? -14.612 -1.420 1.282 1.00 91.81 74 SER A CA 1
ATOM 582 C C . SER A 1 74 ? -13.752 -0.787 0.183 1.00 91.81 74 SER A C 1
ATOM 584 O O . SER A 1 74 ? -13.350 -1.461 -0.769 1.00 91.81 74 SER A O 1
ATOM 586 N N . GLU A 1 75 ? -13.433 0.504 0.300 1.00 93.44 75 GLU A N 1
ATOM 587 C CA . GLU A 1 75 ? -12.517 1.189 -0.616 1.00 93.44 75 GLU A CA 1
ATOM 588 C C . GLU A 1 75 ? -11.119 0.566 -0.553 1.00 93.44 75 GLU A C 1
ATOM 590 O O . GLU A 1 75 ? -10.564 0.179 -1.584 1.00 93.44 75 GLU A O 1
ATOM 595 N N . ARG A 1 76 ? -10.580 0.365 0.655 1.00 95.06 76 ARG A N 1
ATOM 596 C CA . ARG A 1 76 ? -9.288 -0.299 0.860 1.00 95.06 76 ARG A CA 1
ATOM 597 C C . ARG A 1 76 ? -9.264 -1.690 0.226 1.00 95.06 76 ARG A C 1
ATOM 599 O O . ARG A 1 76 ? -8.260 -2.051 -0.388 1.00 95.06 76 ARG A O 1
ATOM 606 N N . HIS A 1 77 ? -10.338 -2.467 0.372 1.00 93.38 77 HIS A N 1
ATOM 607 C CA . HIS A 1 77 ? -10.442 -3.799 -0.222 1.00 93.38 77 HIS A CA 1
ATOM 608 C C . HIS A 1 77 ? -10.347 -3.752 -1.753 1.00 93.38 77 HIS A C 1
ATOM 610 O O . HIS A 1 77 ? -9.528 -4.465 -2.332 1.00 93.38 77 HIS A O 1
ATOM 616 N N . ARG A 1 78 ? -11.107 -2.862 -2.404 1.00 93.12 78 ARG A N 1
ATOM 617 C CA . ARG A 1 78 ? -11.088 -2.695 -3.868 1.00 93.12 78 ARG A CA 1
ATOM 618 C C . ARG A 1 78 ? -9.738 -2.198 -4.382 1.00 93.12 78 ARG A C 1
ATOM 620 O O . ARG A 1 78 ? -9.223 -2.741 -5.355 1.00 93.12 78 ARG A O 1
ATOM 627 N N . LEU A 1 79 ? -9.121 -1.233 -3.697 1.00 94.44 79 LEU A N 1
ATOM 628 C CA . LEU A 1 79 ? -7.771 -0.761 -4.025 1.00 94.44 79 LEU A CA 1
ATOM 629 C C . LEU A 1 79 ? -6.740 -1.898 -3.914 1.00 94.44 79 LEU A C 1
ATOM 631 O O . LEU A 1 79 ? -5.917 -2.078 -4.810 1.00 94.44 79 LEU A O 1
ATOM 635 N N . PHE A 1 80 ? -6.814 -2.706 -2.850 1.00 94.38 80 PHE A N 1
ATOM 636 C CA . PHE A 1 80 ? -5.933 -3.860 -2.653 1.00 94.38 80 PHE A CA 1
ATOM 637 C C . PHE A 1 80 ? -6.099 -4.924 -3.744 1.00 94.38 80 PHE A C 1
ATOM 639 O O . PHE A 1 80 ? -5.103 -5.415 -4.284 1.00 94.38 80 PHE A O 1
ATOM 646 N N . LEU A 1 81 ? -7.345 -5.260 -4.092 1.00 93.56 81 LEU A N 1
ATOM 647 C CA . LEU A 1 81 ? -7.642 -6.170 -5.198 1.00 93.56 81 LEU A CA 1
ATOM 648 C C . LEU A 1 81 ? -7.071 -5.636 -6.512 1.00 93.56 81 LEU A C 1
ATOM 650 O O . LEU A 1 81 ? -6.403 -6.380 -7.225 1.00 93.56 81 LEU A O 1
ATOM 654 N N . GLY A 1 82 ? -7.257 -4.345 -6.794 1.00 92.62 82 GLY A N 1
ATOM 655 C CA . GLY A 1 82 ? -6.770 -3.705 -8.014 1.00 92.62 82 GLY A CA 1
ATOM 656 C C . GLY A 1 82 ? -5.253 -3.797 -8.143 1.00 92.62 82 GLY A C 1
ATOM 657 O O . GLY A 1 82 ? -4.748 -4.258 -9.165 1.00 92.62 82 GLY A O 1
ATOM 658 N N . MET A 1 83 ? -4.515 -3.453 -7.083 1.00 92.62 83 MET A N 1
ATOM 659 C CA . MET A 1 83 ? -3.055 -3.611 -7.063 1.00 92.62 83 MET A CA 1
ATOM 660 C C . MET A 1 83 ? -2.633 -5.067 -7.268 1.00 92.62 83 MET A C 1
ATOM 662 O O . MET A 1 83 ? -1.706 -5.340 -8.025 1.00 92.62 83 MET A O 1
ATOM 666 N N . THR A 1 84 ? -3.318 -6.009 -6.618 1.00 90.38 84 THR A N 1
ATOM 667 C CA . THR A 1 84 ? -2.967 -7.432 -6.688 1.00 90.38 84 THR A CA 1
ATOM 668 C C . THR A 1 84 ? -3.187 -7.989 -8.094 1.00 90.38 84 THR A C 1
ATOM 670 O O . THR A 1 84 ? -2.286 -8.610 -8.657 1.00 90.38 84 THR A O 1
ATOM 673 N N . ILE A 1 85 ? -4.359 -7.732 -8.680 1.00 89.38 85 ILE A N 1
ATOM 674 C CA . ILE A 1 85 ? -4.771 -8.257 -9.988 1.00 89.38 85 ILE A CA 1
ATOM 675 C C . ILE A 1 85 ? -3.977 -7.604 -11.122 1.00 89.38 85 ILE A C 1
ATOM 677 O O . ILE A 1 85 ? -3.588 -8.283 -12.071 1.00 89.38 85 ILE A O 1
ATOM 681 N N . CYS A 1 86 ? -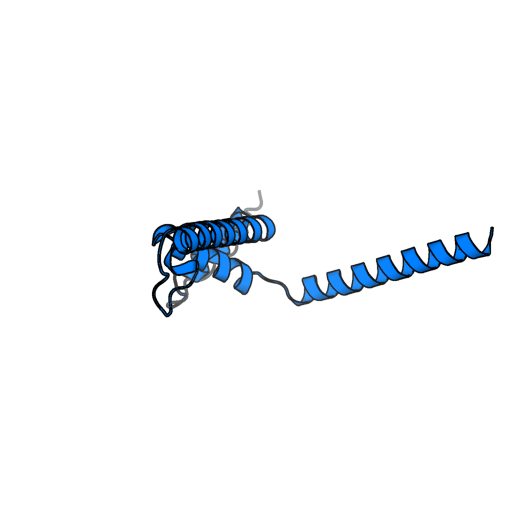3.741 -6.293 -11.040 1.00 87.31 86 CYS A N 1
ATOM 682 C CA . CYS A 1 86 ? -3.113 -5.530 -12.116 1.00 87.31 86 CYS A CA 1
ATOM 683 C C . CYS A 1 86 ? -1.591 -5.378 -11.966 1.00 87.31 86 CYS A C 1
ATOM 685 O O . CYS A 1 86 ? -0.971 -4.739 -12.817 1.00 87.31 86 CYS A O 1
ATOM 687 N N . SER A 1 87 ? -0.974 -5.953 -10.928 1.00 84.19 87 SER A N 1
ATOM 688 C CA . SER A 1 87 ? 0.489 -5.983 -10.808 1.00 84.19 87 SER A CA 1
ATOM 689 C C . SER A 1 87 ? 1.133 -6.786 -11.951 1.00 84.19 87 SER A C 1
ATOM 691 O O . SER A 1 87 ? 0.640 -7.842 -12.349 1.00 84.19 87 SER A O 1
ATOM 693 N N . ASP A 1 88 ? 2.270 -6.307 -12.474 1.00 82.69 88 ASP A N 1
ATOM 694 C CA . ASP A 1 88 ? 3.154 -7.08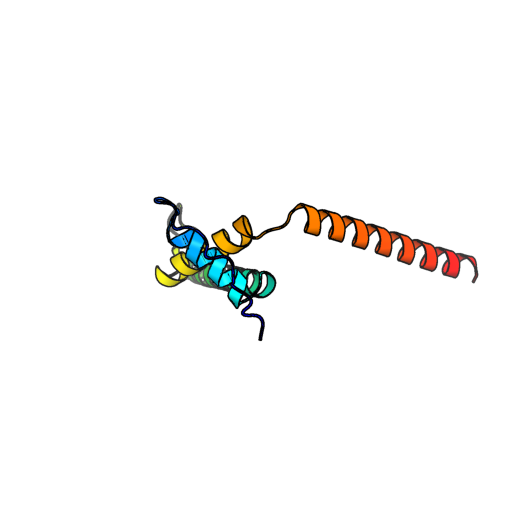0 -13.363 1.00 82.69 88 ASP A CA 1
ATOM 695 C C . ASP A 1 88 ? 4.482 -7.356 -12.631 1.00 82.69 88 ASP A C 1
ATOM 697 O O . ASP A 1 88 ? 5.444 -6.581 -12.747 1.00 82.69 88 ASP A O 1
ATOM 701 N N . PRO A 1 89 ? 4.580 -8.490 -11.906 1.00 78.56 89 PRO A N 1
ATOM 702 C CA . PRO A 1 89 ? 5.780 -8.853 -11.156 1.00 78.56 89 PRO A CA 1
ATOM 703 C C . PRO A 1 89 ? 7.035 -8.947 -12.031 1.00 78.56 89 PRO A C 1
ATOM 705 O O . PRO A 1 89 ? 8.156 -8.730 -11.562 1.00 78.56 89 PRO A O 1
ATOM 708 N N . GLN A 1 90 ? 6.873 -9.277 -13.315 1.00 80.44 90 GLN A N 1
ATOM 709 C CA . GLN A 1 90 ? 7.988 -9.394 -14.246 1.00 80.44 90 GLN A CA 1
ATOM 710 C C . GLN A 1 90 ? 8.487 -8.012 -14.674 1.00 80.44 90 GLN A C 1
ATOM 712 O O . GLN A 1 90 ? 9.700 -7.802 -14.754 1.00 80.44 90 GLN A O 1
ATOM 717 N N . ALA A 1 91 ? 7.592 -7.052 -14.928 1.00 77.50 91 ALA A N 1
ATOM 718 C CA . ALA A 1 91 ? 7.978 -5.665 -15.187 1.00 77.50 91 ALA A CA 1
ATOM 719 C C . ALA A 1 91 ? 8.700 -5.044 -13.988 1.00 77.50 91 ALA A C 1
ATOM 721 O O . ALA A 1 91 ? 9.777 -4.467 -14.168 1.00 77.50 91 ALA A O 1
ATOM 722 N N . GLU A 1 92 ? 8.181 -5.235 -12.776 1.00 79.38 92 GLU A N 1
ATOM 723 C CA . GLU A 1 92 ? 8.829 -4.758 -11.552 1.00 79.38 92 GLU A CA 1
ATOM 724 C C . GLU A 1 92 ? 10.218 -5.380 -11.357 1.00 79.38 92 GLU A C 1
ATOM 726 O O . GLU A 1 92 ? 11.197 -4.681 -11.074 1.00 79.38 92 GLU A O 1
ATOM 731 N N . ALA A 1 93 ? 10.351 -6.694 -11.566 1.00 85.31 93 ALA A N 1
ATOM 732 C CA . ALA A 1 93 ? 11.638 -7.377 -11.478 1.00 85.31 93 ALA A CA 1
ATOM 7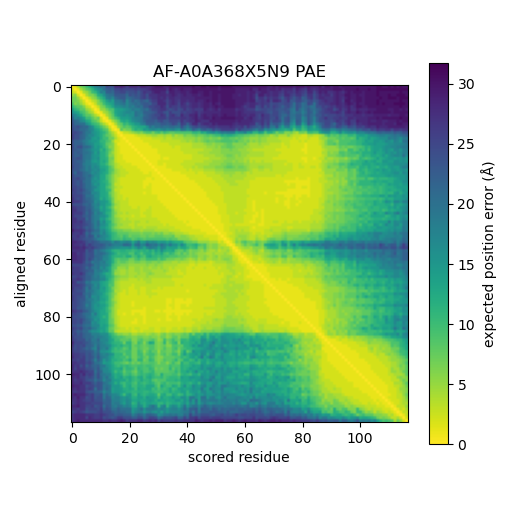33 C C . ALA A 1 93 ? 12.646 -6.829 -12.502 1.00 85.31 93 ALA A C 1
ATOM 735 O O . ALA A 1 93 ? 13.803 -6.557 -12.156 1.00 85.31 93 ALA A O 1
ATOM 736 N N . ARG A 1 94 ? 12.210 -6.603 -13.751 1.00 87.81 94 ARG A N 1
ATOM 737 C CA . ARG A 1 94 ? 13.038 -5.977 -14.793 1.00 87.81 94 ARG A CA 1
ATOM 738 C C . ARG A 1 94 ? 13.491 -4.578 -14.375 1.00 87.81 94 ARG A C 1
ATOM 740 O O . ARG A 1 94 ? 14.684 -4.284 -14.476 1.00 87.81 94 ARG A O 1
ATOM 747 N N . GLN A 1 95 ? 12.592 -3.742 -13.856 1.00 86.69 95 GLN A N 1
ATOM 748 C CA . GLN A 1 95 ? 12.935 -2.404 -13.364 1.00 86.69 95 GLN A CA 1
ATOM 749 C C . GLN A 1 95 ? 13.972 -2.459 -12.234 1.00 86.69 95 GLN A C 1
ATOM 751 O O . GLN A 1 95 ? 14.982 -1.757 -12.297 1.00 86.69 95 GLN A O 1
ATOM 756 N N . ARG A 1 96 ? 13.803 -3.354 -11.252 1.00 88.75 96 ARG A N 1
ATOM 757 C CA . ARG A 1 96 ? 14.768 -3.537 -10.151 1.00 88.75 96 ARG A CA 1
ATOM 758 C C . ARG A 1 96 ? 16.159 -3.929 -10.661 1.00 88.75 96 ARG A C 1
ATOM 760 O O . ARG A 1 96 ? 17.168 -3.413 -10.177 1.00 88.75 96 ARG A O 1
ATOM 767 N N . ILE A 1 97 ? 16.241 -4.813 -11.657 1.00 93.06 97 ILE A N 1
ATOM 768 C CA . ILE A 1 97 ? 17.520 -5.202 -12.277 1.00 93.06 97 ILE A CA 1
ATOM 769 C C . ILE A 1 97 ? 18.163 -4.013 -13.002 1.00 93.06 97 ILE A C 1
ATOM 771 O O . ILE A 1 97 ? 19.374 -3.799 -12.870 1.00 93.06 97 ILE A O 1
ATOM 775 N N . LEU A 1 98 ? 17.373 -3.232 -13.743 1.00 93.56 98 LEU A N 1
ATOM 776 C CA . LEU A 1 98 ? 17.850 -2.042 -14.451 1.00 93.56 98 LEU A CA 1
ATOM 777 C C . LEU A 1 98 ? 18.396 -0.988 -13.481 1.00 93.56 98 LEU A C 1
ATOM 779 O O . LEU A 1 98 ? 19.505 -0.500 -13.702 1.00 93.56 98 LEU A O 1
ATOM 783 N N . MET A 1 99 ? 17.697 -0.711 -12.376 1.00 92.44 99 MET A N 1
ATOM 784 C CA . MET A 1 99 ? 18.174 0.209 -11.335 1.00 92.44 99 MET A CA 1
ATOM 785 C C . MET A 1 99 ? 19.518 -0.245 -10.755 1.00 92.44 99 MET A C 1
ATOM 787 O O . MET A 1 99 ? 20.476 0.526 -10.742 1.00 92.44 99 MET A O 1
ATOM 791 N N . ARG A 1 100 ? 19.649 -1.528 -10.385 1.00 95.06 100 ARG A N 1
ATOM 792 C CA . ARG A 1 100 ? 20.923 -2.092 -9.894 1.00 95.06 100 ARG A CA 1
ATOM 793 C C . ARG A 1 100 ? 22.043 -1.984 -10.930 1.00 95.06 100 ARG A C 1
ATOM 795 O O . ARG A 1 100 ? 23.210 -1.794 -10.586 1.00 95.06 100 ARG A O 1
ATOM 802 N N . LYS A 1 101 ? 21.733 -2.149 -12.221 1.00 95.31 101 LYS A N 1
ATOM 803 C CA . LYS A 1 101 ? 22.716 -1.976 -13.303 1.00 95.31 101 LYS A CA 1
ATOM 804 C C . LYS A 1 101 ? 23.165 -0.516 -13.410 1.00 95.31 101 LYS A C 1
ATOM 806 O O . LYS A 1 101 ? 24.370 -0.283 -13.493 1.00 95.31 101 LYS A O 1
ATOM 811 N N . ALA A 1 102 ? 22.234 0.433 -13.360 1.00 95.00 102 ALA A N 1
ATOM 812 C CA . ALA A 1 102 ? 22.527 1.863 -13.396 1.00 95.00 102 ALA A CA 1
ATOM 813 C C . ALA A 1 102 ? 23.365 2.308 -12.185 1.00 95.00 102 ALA A C 1
ATOM 815 O O . ALA A 1 102 ? 24.367 3.003 -12.345 1.00 95.00 102 ALA A O 1
ATOM 816 N N . GLU A 1 103 ? 23.027 1.835 -10.985 1.00 95.25 103 GLU A N 1
ATOM 817 C CA . GLU A 1 103 ? 23.779 2.125 -9.764 1.00 95.25 103 GLU A CA 1
ATOM 818 C C . GLU A 1 103 ? 25.223 1.613 -9.846 1.00 95.25 103 GLU A C 1
ATOM 820 O O . GLU A 1 103 ? 26.166 2.365 -9.591 1.00 95.25 103 GLU A O 1
ATOM 825 N N . ARG A 1 104 ? 25.423 0.366 -10.295 1.00 94.50 104 ARG A N 1
ATOM 826 C CA . ARG A 1 104 ? 26.769 -0.192 -10.509 1.00 94.50 104 ARG A CA 1
ATOM 827 C C . ARG A 1 104 ? 27.582 0.621 -11.512 1.00 94.50 104 ARG A C 1
ATOM 829 O O . ARG A 1 104 ? 28.770 0.843 -11.293 1.00 94.50 104 ARG A O 1
ATOM 836 N N . GLN A 1 105 ? 26.959 1.084 -12.596 1.00 94.12 105 GLN A N 1
ATOM 837 C CA . GLN A 1 105 ? 27.624 1.960 -13.563 1.00 94.12 105 GLN A CA 1
ATOM 838 C C . GLN A 1 105 ? 28.004 3.308 -12.943 1.00 94.12 105 GLN A C 1
ATOM 840 O O . GLN A 1 105 ? 29.113 3.787 -13.174 1.00 94.12 105 GLN A O 1
ATOM 845 N N . ARG A 1 106 ? 27.124 3.901 -12.127 1.00 94.31 106 ARG A N 1
ATOM 846 C CA . ARG A 1 106 ? 27.397 5.154 -11.410 1.00 94.31 106 ARG A CA 1
ATOM 847 C C . ARG A 1 106 ? 28.593 5.009 -10.468 1.00 94.31 106 ARG A C 1
ATOM 849 O O . ARG A 1 106 ? 29.510 5.821 -10.533 1.00 94.31 106 ARG A O 1
ATOM 856 N N . LEU A 1 107 ? 28.613 3.953 -9.653 1.00 93.81 107 LEU A N 1
ATOM 857 C CA . LEU A 1 107 ? 29.708 3.668 -8.719 1.00 93.81 107 LEU A CA 1
ATOM 858 C C . LEU A 1 107 ? 31.033 3.417 -9.445 1.00 93.81 107 LEU A C 1
ATOM 860 O O . LEU A 1 107 ? 32.078 3.890 -9.003 1.00 93.81 107 LEU A O 1
ATOM 864 N N . ARG A 1 108 ? 31.000 2.706 -10.578 1.00 92.25 108 ARG A N 1
ATOM 865 C CA . ARG A 1 108 ? 32.191 2.491 -11.407 1.00 92.25 108 ARG A CA 1
ATOM 866 C C . ARG A 1 108 ? 32.768 3.814 -11.915 1.00 92.25 108 ARG A C 1
ATOM 868 O O . ARG A 1 108 ? 33.953 4.051 -11.719 1.00 92.25 108 ARG A O 1
ATOM 875 N N . LYS A 1 109 ? 31.930 4.688 -12.485 1.00 91.31 109 LYS A N 1
ATOM 876 C CA . LYS A 1 109 ? 32.359 6.018 -12.952 1.00 91.31 109 LYS A CA 1
ATOM 877 C C . LYS A 1 109 ? 32.941 6.868 -11.818 1.00 91.31 109 LYS A C 1
ATOM 879 O O . LYS A 1 109 ? 33.958 7.516 -12.008 1.00 91.31 109 LYS A O 1
ATOM 884 N N . GLN A 1 110 ? 32.325 6.844 -10.633 1.00 89.94 110 GLN A N 1
ATOM 885 C CA . GLN A 1 110 ? 32.828 7.574 -9.461 1.00 89.94 110 GLN A CA 1
ATOM 886 C C . GLN A 1 110 ? 34.222 7.094 -9.031 1.00 89.94 110 GLN A C 1
ATOM 888 O O . GLN A 1 110 ? 35.083 7.919 -8.745 1.00 89.94 110 GLN A O 1
ATOM 893 N N . ARG A 1 111 ? 34.468 5.776 -9.043 1.00 87.50 111 ARG A N 1
ATOM 894 C CA . ARG A 1 111 ? 35.797 5.211 -8.759 1.00 87.50 111 ARG A CA 1
ATOM 895 C C . ARG A 1 111 ? 36.824 5.612 -9.813 1.00 87.50 111 ARG A C 1
ATOM 897 O O . ARG A 1 111 ? 37.921 6.010 -9.456 1.00 87.50 111 ARG A O 1
ATOM 904 N N . GLU A 1 112 ? 36.471 5.539 -11.095 1.00 85.00 112 GLU A N 1
ATOM 905 C CA . GLU A 1 112 ? 37.364 5.931 -12.196 1.00 85.00 112 GLU A CA 1
ATOM 906 C C . GLU A 1 112 ? 37.800 7.404 -12.081 1.00 85.00 112 GLU A C 1
ATOM 908 O O . GLU A 1 112 ? 38.972 7.701 -12.274 1.00 85.00 112 GLU A O 1
ATOM 913 N N . VAL A 1 113 ? 36.896 8.307 -11.680 1.00 82.75 113 VAL A N 1
ATOM 914 C CA . VAL A 1 113 ? 37.231 9.718 -11.407 1.00 82.75 113 VAL A CA 1
ATOM 915 C C . VAL A 1 113 ? 38.130 9.866 -10.174 1.00 82.75 113 VAL A C 1
ATOM 917 O O . VAL A 1 113 ? 39.063 10.659 -10.198 1.00 82.75 113 VAL A O 1
ATOM 920 N N . GLN A 1 114 ? 37.887 9.094 -9.112 1.00 74.19 114 GLN A N 1
ATOM 921 C CA . GLN A 1 114 ? 38.664 9.155 -7.869 1.00 74.19 114 GLN A CA 1
ATOM 922 C C . GLN A 1 114 ? 40.116 8.669 -8.027 1.00 74.19 114 GLN A C 1
ATOM 924 O O . GLN A 1 114 ? 40.985 9.159 -7.319 1.00 74.19 114 GLN A O 1
ATOM 929 N N . TYR A 1 115 ? 40.383 7.718 -8.929 1.00 70.94 115 TYR A N 1
ATOM 930 C CA . TYR A 1 115 ? 41.739 7.217 -9.214 1.00 70.94 115 TYR A CA 1
ATOM 931 C C . TYR A 1 115 ? 42.458 7.972 -10.347 1.00 70.94 115 TYR A C 1
ATOM 933 O O . TYR A 1 115 ? 43.618 7.677 -10.627 1.00 70.94 115 TYR A O 1
ATOM 941 N N . ALA A 1 116 ? 41.776 8.900 -11.023 1.00 65.31 116 ALA A N 1
ATOM 942 C CA . ALA A 1 116 ? 42.345 9.755 -12.067 1.00 65.31 116 ALA A CA 1
ATOM 943 C C . ALA A 1 116 ? 42.728 11.163 -11.561 1.00 65.31 116 ALA A C 1
ATOM 945 O O . ALA A 1 116 ? 43.238 11.964 -12.346 1.00 65.31 116 ALA A O 1
ATOM 946 N N . ALA A 1 117 ? 42.464 11.455 -10.282 1.00 52.69 117 ALA A N 1
ATOM 947 C CA . ALA A 1 117 ? 42.854 12.665 -9.557 1.00 52.69 117 ALA A CA 1
ATOM 948 C C . ALA A 1 117 ? 43.998 12.351 -8.583 1.00 52.69 117 ALA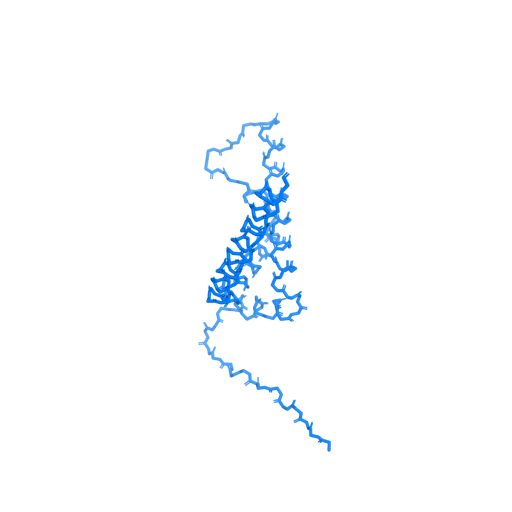 A C 1
ATOM 950 O O . ALA A 1 117 ? 44.847 13.247 -8.386 1.00 52.69 117 ALA A O 1
#

Sequence (117 aa):
MNETTQPKIPDLPGRPRDEIEAVELVAELGLAEVEKRYEALCARAQERYDNFSKTGDIPVGFTALDYLTEEELSERHRLFLGMTICSDPQAEARQRILMRKAERQRLRKQREVQYAA

Organism: Marinobacter nauticus (NCBI:txid2743)

Secondary structure (DSSP, 8-state):
------------TT--HHHHHHHHHHHHH-HHHHHHHHHHHHHHHHHHHHHHHHHSPPPTT--GGGGS-HHHHHHHHHHHHHHHHH--HHHHHHHHHHHHHHHHHHHHHHHHHHT--